Protein AF-A0A3L9DLT7-F1 (afdb_monomer_lite)

Secondary structure (DSSP, 8-state):
--EEESS-EE-SSSTT--EE-TT-EESPTT----HHHHHHHHHS-STT----EEETT-TTSSTTTGGGG---------------------------------

pLDDT: mean 70.92, std 21.38, range [38.72, 93.81]

Structure (mmCIF, N/CA/C/O backbone):
data_AF-A0A3L9DLT7-F1
#
_entry.id   AF-A0A3L9DLT7-F1
#
loop_
_atom_site.group_PDB
_atom_site.id
_atom_site.type_symbol
_atom_site.label_atom_id
_atom_site.label_alt_id
_atom_site.label_comp_id
_atom_site.label_asym_id
_atom_site.label_entity_id
_atom_site.label_seq_id
_atom_site.pdbx_PDB_ins_code
_atom_site.Cartn_x
_atom_site.Cartn_y
_atom_site.Cartn_z
_atom_site.occupancy
_atom_site.B_iso_or_equiv
_atom_site.auth_seq_id
_atom_site.auth_comp_id
_atom_site.auth_asym_id
_atom_site.auth_atom_id
_atom_site.pdbx_PDB_model_num
ATOM 1 N N . MET A 1 1 ? -8.512 -1.182 15.061 1.00 69.38 1 MET A N 1
ATOM 2 C CA . MET A 1 1 ? -9.101 -0.765 13.773 1.00 69.38 1 MET A CA 1
ATOM 3 C C . MET A 1 1 ? -8.230 -1.322 12.659 1.00 69.38 1 MET A C 1
ATOM 5 O O . MET A 1 1 ? -7.017 -1.232 12.794 1.00 69.38 1 MET A O 1
ATOM 9 N N . GLY A 1 2 ? -8.816 -1.939 11.633 1.00 82.12 2 GLY A N 1
ATOM 10 C CA . GLY A 1 2 ? -8.094 -2.407 10.440 1.00 82.12 2 GLY A CA 1
ATOM 11 C C . GLY A 1 2 ? -8.423 -1.529 9.234 1.00 82.12 2 GLY A C 1
ATOM 12 O O . GLY A 1 2 ? -9.481 -0.895 9.223 1.00 82.12 2 GLY A O 1
ATOM 13 N N . TYR A 1 3 ? -7.533 -1.482 8.243 1.00 90.75 3 TYR A N 1
ATOM 14 C CA . TYR A 1 3 ? -7.768 -0.740 7.006 1.00 90.75 3 TYR A CA 1
ATOM 15 C C . TYR A 1 3 ? -8.246 -1.674 5.901 1.00 90.75 3 TYR A C 1
ATOM 17 O O . TYR A 1 3 ? -7.809 -2.823 5.813 1.00 90.75 3 TYR A O 1
ATOM 25 N N . LYS A 1 4 ? -9.132 -1.163 5.049 1.00 91.88 4 LYS A N 1
ATOM 26 C CA . LYS A 1 4 ? -9.580 -1.832 3.833 1.00 91.88 4 LYS A CA 1
ATOM 27 C C . LYS A 1 4 ? -9.073 -1.099 2.612 1.00 91.88 4 LYS A C 1
ATOM 29 O O . LYS A 1 4 ? -9.170 0.123 2.535 1.00 91.88 4 LYS A O 1
ATOM 34 N N . VAL A 1 5 ? -8.577 -1.863 1.658 1.00 92.56 5 VAL A N 1
ATOM 35 C CA . VAL A 1 5 ? -8.141 -1.364 0.363 1.00 92.56 5 VAL A CA 1
ATOM 36 C C . VAL A 1 5 ? -9.373 -1.076 -0.490 1.00 92.56 5 VAL A C 1
ATOM 38 O O . VAL A 1 5 ? -10.247 -1.926 -0.620 1.00 92.56 5 VAL A O 1
ATOM 41 N N . ILE A 1 6 ? -9.460 0.119 -1.067 1.00 91.69 6 ILE A N 1
ATOM 42 C CA . ILE A 1 6 ? -10.538 0.512 -1.994 1.00 91.69 6 ILE A CA 1
ATOM 43 C C . ILE A 1 6 ? -10.049 0.644 -3.433 1.00 91.69 6 ILE A C 1
ATOM 45 O O . ILE A 1 6 ? -10.830 0.494 -4.367 1.00 91.69 6 ILE A O 1
ATOM 49 N N . ARG A 1 7 ? -8.747 0.878 -3.618 1.00 91.06 7 ARG A N 1
ATOM 50 C CA . ARG A 1 7 ? -8.101 0.895 -4.927 1.00 91.06 7 ARG A CA 1
ATOM 51 C C . ARG A 1 7 ? -6.922 -0.057 -4.953 1.00 91.06 7 ARG A C 1
ATOM 53 O O . ARG A 1 7 ? -6.157 -0.068 -3.990 1.00 91.06 7 ARG A O 1
ATOM 60 N N . PRO A 1 8 ? -6.739 -0.809 -6.048 1.00 93.12 8 PRO A N 1
ATOM 61 C CA . PRO A 1 8 ? -5.584 -1.670 -6.179 1.00 93.12 8 PRO A CA 1
ATOM 62 C C . PRO A 1 8 ? -4.304 -0.834 -6.197 1.00 93.12 8 PRO A C 1
ATOM 64 O O . PRO A 1 8 ? -4.226 0.194 -6.873 1.00 93.12 8 PRO A O 1
ATOM 67 N N . PHE A 1 9 ? -3.297 -1.277 -5.454 1.00 92.75 9 PHE A N 1
ATOM 68 C CA . PHE A 1 9 ? -1.971 -0.672 -5.469 1.00 92.75 9 PHE A CA 1
ATOM 69 C C . PHE A 1 9 ? -0.906 -1.710 -5.152 1.00 92.75 9 PHE A C 1
ATOM 71 O O . PHE A 1 9 ? -1.158 -2.722 -4.500 1.00 92.75 9 PHE A O 1
ATOM 78 N N . LYS A 1 10 ? 0.313 -1.428 -5.602 1.00 92.56 10 LYS A N 1
ATOM 79 C CA . LYS A 1 10 ? 1.484 -2.232 -5.278 1.00 92.56 10 LYS A CA 1
ATOM 80 C C . LYS A 1 10 ? 2.217 -1.600 -4.106 1.00 92.56 10 LYS A C 1
ATOM 82 O O . LYS A 1 10 ? 2.638 -0.445 -4.197 1.00 92.56 10 LYS A O 1
ATOM 87 N N . ASP A 1 11 ? 2.399 -2.348 -3.027 1.00 91.62 11 ASP A N 1
ATOM 88 C CA . ASP A 1 11 ? 3.195 -1.880 -1.901 1.00 91.62 11 ASP A CA 1
ATOM 89 C C . ASP A 1 11 ? 4.678 -2.104 -2.184 1.00 91.62 11 ASP A C 1
ATOM 91 O O . ASP A 1 11 ? 5.170 -3.227 -2.199 1.00 91.62 11 ASP A O 1
ATOM 95 N N . LEU A 1 12 ? 5.397 -1.015 -2.445 1.00 87.81 12 LEU A N 1
ATOM 96 C CA . LEU A 1 12 ? 6.834 -1.051 -2.707 1.00 87.81 12 LEU A CA 1
ATOM 97 C C . LEU A 1 12 ? 7.679 -1.047 -1.424 1.00 87.81 12 LEU A C 1
ATOM 99 O O . LEU A 1 12 ? 8.890 -1.250 -1.517 1.00 87.81 12 LEU A O 1
ATOM 103 N N . ASN A 1 13 ? 7.073 -0.794 -0.258 1.00 86.19 13 ASN A N 1
ATOM 104 C CA . ASN A 1 13 ? 7.758 -0.888 1.034 1.00 86.19 13 ASN A CA 1
ATOM 105 C C . ASN A 1 13 ? 7.811 -2.329 1.542 1.00 86.19 13 ASN A C 1
ATOM 107 O O . ASN A 1 13 ? 8.670 -2.660 2.362 1.00 86.19 13 ASN A O 1
ATOM 111 N N . ASP A 1 14 ? 6.922 -3.184 1.044 1.00 87.19 14 ASP A N 1
ATOM 112 C CA . ASP A 1 14 ? 6.922 -4.599 1.363 1.00 87.19 14 ASP A CA 1
ATOM 113 C C . ASP A 1 14 ? 8.053 -5.342 0.618 1.00 87.19 14 ASP A C 1
ATOM 115 O O . ASP A 1 14 ? 8.249 -5.136 -0.587 1.00 87.19 14 ASP A O 1
ATOM 119 N N . PRO A 1 15 ? 8.823 -6.220 1.293 1.00 86.56 15 PRO A N 1
ATOM 120 C CA . PRO A 1 15 ? 9.889 -6.987 0.649 1.00 86.56 15 PRO A CA 1
ATOM 121 C C . PRO A 1 15 ? 9.377 -7.943 -0.438 1.00 86.56 15 PRO A C 1
ATOM 123 O O . PRO A 1 15 ? 10.102 -8.199 -1.402 1.00 86.56 15 PRO A O 1
ATOM 126 N N . GLU A 1 16 ? 8.146 -8.449 -0.321 1.00 87.81 16 GLU A N 1
ATOM 127 C CA . GLU A 1 16 ? 7.501 -9.280 -1.344 1.00 87.81 16 GLU A CA 1
ATOM 128 C C . GLU A 1 16 ? 6.852 -8.442 -2.452 1.00 87.81 16 GLU A C 1
ATOM 130 O O . GLU A 1 16 ? 6.414 -8.990 -3.465 1.00 87.81 16 GLU A O 1
ATOM 135 N N . LYS A 1 17 ? 6.828 -7.113 -2.295 1.00 89.38 17 LYS A N 1
ATOM 136 C CA . LYS A 1 17 ? 6.195 -6.158 -3.207 1.00 89.38 17 LYS A CA 1
ATOM 137 C C . LYS A 1 17 ? 4.748 -6.529 -3.506 1.00 89.38 17 LYS A C 1
ATOM 139 O O . LYS A 1 17 ? 4.365 -6.661 -4.674 1.00 89.38 17 LYS A O 1
ATOM 144 N N . HIS A 1 18 ? 3.988 -6.751 -2.439 1.00 90.38 18 HIS A N 1
ATOM 145 C CA . HIS A 1 18 ? 2.640 -7.279 -2.530 1.00 90.38 18 HIS A CA 1
ATOM 146 C C . HIS A 1 18 ? 1.712 -6.369 -3.349 1.00 90.38 18 HIS A C 1
ATOM 148 O O . HIS A 1 18 ? 1.681 -5.150 -3.165 1.00 90.38 18 HIS A O 1
ATOM 154 N N . ASP A 1 19 ? 0.952 -6.980 -4.255 1.00 93.81 19 ASP A N 1
ATOM 155 C CA . ASP A 1 19 ? -0.090 -6.322 -5.037 1.00 93.81 19 ASP A CA 1
ATOM 156 C C . ASP A 1 19 ? -1.428 -6.475 -4.300 1.00 93.81 19 ASP A C 1
ATOM 158 O O . ASP A 1 19 ? -1.987 -7.570 -4.243 1.00 93.81 19 ASP A O 1
ATOM 162 N N . TYR A 1 20 ? -1.920 -5.382 -3.718 1.00 93.56 20 TYR A N 1
ATOM 163 C CA . TYR A 1 20 ? -3.209 -5.333 -3.031 1.00 93.56 20 TYR A CA 1
ATOM 164 C C . TYR A 1 20 ? -4.335 -5.071 -4.031 1.00 93.56 20 TYR A C 1
ATOM 166 O O . TYR A 1 20 ? -4.191 -4.215 -4.911 1.00 93.56 20 TYR A O 1
ATOM 174 N N . VAL A 1 21 ? -5.479 -5.745 -3.870 1.00 93.75 21 VAL A N 1
ATOM 175 C CA . VAL A 1 21 ? -6.694 -5.471 -4.650 1.00 93.75 21 VAL A CA 1
ATOM 176 C C . VAL A 1 21 ? -7.772 -4.805 -3.797 1.00 93.75 21 VAL A C 1
ATOM 178 O O . VAL A 1 21 ? -7.718 -4.797 -2.568 1.00 93.75 21 VAL A O 1
ATOM 181 N N . ALA A 1 22 ? -8.766 -4.197 -4.445 1.00 90.25 22 ALA A N 1
ATOM 182 C CA . ALA A 1 22 ? -9.898 -3.620 -3.730 1.00 90.25 22 ALA A CA 1
ATOM 183 C C . ALA A 1 22 ? -10.612 -4.704 -2.898 1.00 90.25 22 ALA A C 1
ATOM 185 O O . ALA A 1 22 ? -10.956 -5.771 -3.405 1.00 90.25 22 ALA A O 1
ATOM 186 N N . GLY A 1 23 ? -10.824 -4.425 -1.616 1.00 88.88 23 GLY A N 1
ATOM 187 C CA . GLY A 1 23 ? -11.381 -5.342 -0.627 1.00 88.88 23 GLY A CA 1
ATOM 188 C C . GLY A 1 23 ? -10.346 -6.009 0.282 1.00 88.88 23 GLY A C 1
ATOM 189 O O . GLY A 1 23 ? -10.748 -6.537 1.322 1.00 88.88 23 GLY A O 1
ATOM 190 N N . ASP A 1 24 ? -9.050 -5.953 -0.048 1.00 91.88 24 ASP A N 1
ATOM 191 C CA . ASP A 1 24 ? -7.996 -6.501 0.810 1.00 91.88 24 ASP A CA 1
ATOM 192 C C . ASP A 1 24 ? -7.884 -5.775 2.152 1.00 91.88 24 ASP A C 1
ATOM 194 O O . ASP A 1 24 ? -8.285 -4.618 2.317 1.00 91.88 24 ASP A O 1
ATOM 198 N N . VAL A 1 25 ? -7.296 -6.474 3.121 1.00 90.38 25 VAL A N 1
ATOM 199 C CA . VAL A 1 25 ? -6.985 -5.924 4.439 1.00 90.38 25 VAL A CA 1
ATOM 200 C C . VAL A 1 25 ? -5.535 -5.457 4.457 1.00 90.38 25 VAL A C 1
ATOM 202 O O . VAL A 1 25 ? -4.624 -6.211 4.120 1.00 90.38 25 VAL A O 1
ATOM 205 N N . PHE A 1 26 ? -5.327 -4.213 4.880 1.00 90.12 26 PHE A N 1
ATOM 206 C CA . PHE A 1 26 ? -4.005 -3.614 5.029 1.00 90.12 26 PHE A CA 1
ATOM 207 C C . PHE A 1 26 ? -3.735 -3.264 6.502 1.00 90.12 26 PHE A C 1
ATOM 209 O O . PHE A 1 26 ? -4.636 -2.747 7.178 1.00 90.12 26 PHE A O 1
ATOM 216 N N . PRO A 1 27 ? -2.501 -3.454 7.006 1.00 90.75 27 PRO A N 1
ATOM 217 C CA . PRO A 1 27 ? -1.348 -4.102 6.358 1.00 90.75 27 PRO A CA 1
ATOM 218 C C . PRO A 1 27 ? -1.370 -5.641 6.417 1.00 90.75 27 PRO A C 1
ATOM 220 O O . PRO A 1 27 ? -2.134 -6.227 7.185 1.00 90.75 27 PRO A O 1
ATOM 223 N N . ARG A 1 28 ? -0.514 -6.295 5.613 1.00 89.12 28 ARG A N 1
ATOM 224 C CA . ARG A 1 28 ? -0.287 -7.754 5.647 1.00 89.12 28 ARG A CA 1
ATOM 225 C C . ARG A 1 28 ? 0.223 -8.216 7.012 1.00 89.12 28 ARG A C 1
ATOM 227 O O . ARG A 1 28 ? 0.958 -7.507 7.698 1.00 89.12 28 ARG A O 1
ATOM 234 N N . GLU A 1 29 ? -0.137 -9.441 7.388 1.00 84.69 29 GLU A N 1
ATOM 235 C CA . GLU A 1 29 ? 0.330 -10.047 8.634 1.00 84.69 29 GLU A CA 1
ATOM 236 C C . GLU A 1 29 ? 1.863 -10.163 8.629 1.00 84.69 29 GLU A C 1
ATOM 238 O O . GLU A 1 29 ? 2.452 -10.740 7.717 1.00 84.69 29 GLU A O 1
ATOM 243 N N . GLY A 1 30 ? 2.515 -9.580 9.638 1.00 86.06 30 GLY A N 1
ATOM 244 C CA . GLY A 1 30 ? 3.976 -9.545 9.735 1.00 86.06 30 GLY A CA 1
ATOM 245 C C . GLY A 1 30 ? 4.658 -8.405 8.967 1.00 86.06 30 GLY A C 1
ATOM 246 O O . GLY A 1 30 ? 5.883 -8.311 9.032 1.00 86.06 30 GLY A O 1
ATOM 247 N N . HIS A 1 31 ? 3.903 -7.525 8.296 1.00 85.94 31 HIS A N 1
ATOM 248 C CA . HIS A 1 31 ? 4.426 -6.293 7.707 1.00 85.94 31 HIS A CA 1
ATOM 249 C C . HIS A 1 31 ? 3.921 -5.061 8.466 1.00 85.94 31 HIS A C 1
ATOM 251 O O . HIS A 1 31 ? 2.718 -4.822 8.564 1.00 85.94 31 HIS A O 1
ATOM 257 N N . GLU A 1 32 ? 4.846 -4.247 8.975 1.00 87.44 32 GLU A N 1
ATOM 258 C CA . GLU A 1 32 ? 4.529 -2.953 9.583 1.00 87.44 32 GLU A CA 1
ATOM 259 C C . GLU A 1 32 ? 4.937 -1.817 8.636 1.00 87.44 32 GLU A C 1
ATOM 261 O O . GLU A 1 32 ? 6.112 -1.434 8.591 1.00 87.44 32 GLU A O 1
ATOM 266 N N . PRO A 1 33 ? 3.987 -1.257 7.866 1.00 89.06 33 PRO A N 1
ATOM 267 C CA . PRO A 1 33 ? 4.263 -0.111 7.021 1.00 89.06 33 PRO A CA 1
ATOM 268 C C . PRO A 1 33 ? 4.551 1.124 7.875 1.00 89.06 33 PRO A C 1
ATOM 270 O O . PRO A 1 33 ? 4.098 1.268 9.012 1.00 89.06 33 PRO A O 1
ATOM 273 N N . SER A 1 34 ? 5.245 2.092 7.284 1.00 91.06 34 SER A N 1
ATOM 274 C CA . SER A 1 34 ? 5.449 3.384 7.938 1.00 91.06 34 SER A CA 1
ATOM 275 C C . SER A 1 34 ? 4.117 4.111 8.158 1.00 91.06 34 SER A C 1
ATOM 277 O O . SER A 1 34 ? 3.250 4.139 7.279 1.00 91.06 34 SER A O 1
ATOM 279 N N . GLU A 1 35 ? 3.969 4.791 9.297 1.00 90.44 35 GLU A N 1
ATOM 280 C CA . GLU A 1 35 ? 2.750 5.553 9.605 1.00 90.44 35 GLU A CA 1
ATOM 281 C C . GLU A 1 35 ? 2.474 6.633 8.547 1.00 90.44 35 GLU A C 1
ATOM 283 O O . GLU A 1 35 ? 1.337 6.825 8.125 1.00 90.44 35 GLU A O 1
ATOM 288 N N . ASN A 1 36 ? 3.527 7.295 8.056 1.00 91.75 36 ASN A N 1
ATOM 289 C CA . ASN A 1 36 ? 3.407 8.332 7.031 1.00 91.75 36 ASN A CA 1
ATOM 290 C C . ASN A 1 36 ? 2.943 7.762 5.679 1.00 91.75 36 ASN A C 1
ATOM 292 O O . ASN A 1 36 ? 2.176 8.399 4.963 1.00 91.75 36 ASN A O 1
ATOM 296 N N . PHE A 1 37 ? 3.365 6.534 5.359 1.00 91.25 37 PHE A N 1
ATOM 297 C CA . PHE A 1 37 ? 2.914 5.822 4.165 1.00 91.25 37 PHE A CA 1
ATOM 298 C C . PHE A 1 37 ? 1.434 5.457 4.286 1.00 91.25 37 PHE A C 1
ATOM 300 O O . PHE A 1 37 ? 0.638 5.813 3.423 1.00 91.25 37 PHE A O 1
ATOM 307 N N . THR A 1 38 ? 1.046 4.864 5.416 1.00 91.62 38 THR A N 1
ATOM 308 C CA . THR A 1 38 ? -0.352 4.517 5.713 1.00 91.62 38 THR A CA 1
ATOM 309 C C . THR A 1 38 ? -1.261 5.749 5.666 1.00 91.62 38 THR A C 1
ATOM 311 O O . THR A 1 38 ? -2.313 5.725 5.031 1.00 91.62 38 THR A O 1
ATOM 314 N N . LYS A 1 39 ? -0.833 6.872 6.259 1.00 92.12 39 LYS A N 1
ATOM 315 C CA . LYS A 1 39 ? -1.543 8.159 6.181 1.00 92.12 39 LYS A CA 1
ATOM 316 C C . LYS A 1 39 ? -1.649 8.678 4.749 1.00 92.12 39 LYS A C 1
ATOM 318 O O . LYS A 1 39 ? -2.710 9.166 4.369 1.00 92.12 39 LYS A O 1
ATOM 323 N N . GLY A 1 40 ? -0.591 8.560 3.949 1.00 93.31 40 GLY A N 1
ATOM 324 C CA . GLY A 1 40 ? -0.613 8.934 2.534 1.00 93.31 40 GLY A CA 1
ATOM 325 C C . GLY A 1 40 ? -1.619 8.114 1.723 1.00 93.31 40 GLY A C 1
ATOM 326 O O . GLY A 1 40 ? -2.295 8.661 0.857 1.00 93.31 40 GLY A O 1
ATOM 327 N N . LEU A 1 41 ? -1.775 6.824 2.031 1.00 92.75 41 LEU A N 1
ATOM 328 C CA . LEU A 1 41 ? -2.779 5.961 1.403 1.00 92.75 41 LEU A CA 1
ATOM 329 C C . LEU A 1 41 ? -4.214 6.274 1.865 1.00 92.75 41 LEU A C 1
ATOM 331 O O . LEU A 1 41 ? -5.137 6.165 1.064 1.00 92.75 41 LEU A O 1
ATOM 335 N N . LEU A 1 42 ? -4.404 6.687 3.122 1.00 92.06 42 LEU A N 1
ATOM 336 C CA . LEU A 1 42 ? -5.710 7.084 3.676 1.00 92.06 42 LEU A CA 1
ATOM 337 C C . LEU A 1 42 ? -6.184 8.463 3.199 1.00 92.06 42 LEU A C 1
ATOM 339 O O . LEU A 1 42 ? -7.374 8.686 3.026 1.00 92.06 42 LEU A O 1
ATOM 343 N N . THR A 1 43 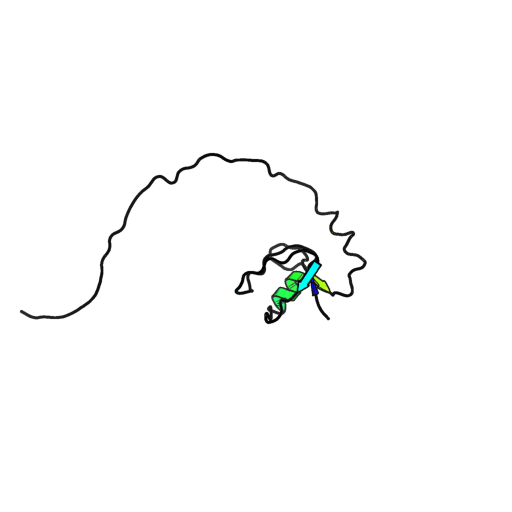? -5.260 9.410 3.042 1.00 91.75 43 THR A N 1
ATOM 344 C CA . THR A 1 43 ? -5.584 10.815 2.722 1.00 91.75 43 THR A CA 1
ATOM 345 C C . THR A 1 43 ? -5.449 11.145 1.241 1.00 91.75 43 THR A C 1
ATOM 347 O O . THR A 1 43 ? -5.889 12.206 0.813 1.00 91.75 43 THR A O 1
ATOM 350 N N . GLY A 1 44 ? -4.800 10.276 0.463 1.00 92.06 44 GLY A N 1
ATOM 351 C CA . GLY A 1 44 ? -4.427 10.558 -0.921 1.00 92.06 44 GLY A CA 1
ATOM 352 C C . GLY A 1 44 ? -3.215 11.474 -1.068 1.00 92.06 44 GLY A C 1
ATOM 353 O O . GLY A 1 44 ? -2.838 11.816 -2.184 1.00 92.06 44 GLY A O 1
ATOM 354 N N . ASN A 1 45 ? -2.541 11.830 0.031 1.00 92.38 45 ASN A N 1
ATOM 355 C CA . ASN A 1 45 ? -1.319 12.631 0.011 1.00 92.38 45 ASN A CA 1
ATOM 356 C C . ASN A 1 45 ? -0.086 11.775 -0.352 1.00 92.38 45 ASN A C 1
ATOM 358 O O . ASN A 1 45 ? 0.917 11.735 0.364 1.00 92.38 45 ASN A O 1
ATOM 362 N N . ASN A 1 46 ? -0.200 11.042 -1.455 1.00 89.44 46 ASN A N 1
ATOM 363 C CA . ASN A 1 46 ? 0.814 10.186 -2.054 1.00 89.44 46 ASN A CA 1
ATOM 364 C C . ASN A 1 46 ? 1.103 10.653 -3.491 1.00 89.44 46 ASN A C 1
ATOM 366 O O . ASN A 1 46 ? 0.433 11.538 -4.016 1.00 89.44 46 ASN A O 1
ATOM 370 N N . SER A 1 47 ? 2.103 10.061 -4.149 1.00 87.88 47 SER A N 1
ATOM 371 C CA . SER A 1 47 ? 2.483 10.469 -5.512 1.00 87.88 47 SER A CA 1
ATOM 372 C C . SER A 1 47 ? 1.380 10.256 -6.557 1.00 87.88 47 SER A C 1
ATOM 374 O O . SER A 1 47 ? 1.456 10.856 -7.623 1.00 87.88 47 SER A O 1
ATOM 376 N N . ALA A 1 48 ? 0.396 9.398 -6.276 1.00 89.19 48 ALA A N 1
ATOM 377 C CA . ALA A 1 48 ? -0.740 9.154 -7.158 1.00 89.19 48 ALA A CA 1
ATOM 378 C C . ALA A 1 48 ? -1.907 10.128 -6.903 1.00 89.19 48 ALA A C 1
ATOM 380 O O . ALA A 1 48 ? -2.872 10.121 -7.660 1.00 89.19 48 ALA A O 1
ATOM 381 N N . GLY A 1 49 ? -1.854 10.932 -5.833 1.00 90.50 49 GLY A N 1
ATOM 382 C CA . GLY A 1 49 ? -2.924 11.862 -5.465 1.00 90.50 49 GLY A CA 1
ATOM 383 C C . GLY A 1 49 ? -4.259 11.183 -5.141 1.00 90.50 49 GLY A C 1
ATOM 384 O O . GLY A 1 49 ? -5.296 11.832 -5.196 1.00 90.50 49 GLY A O 1
ATOM 385 N N . SER A 1 50 ? -4.249 9.877 -4.858 1.00 90.06 50 SER A N 1
ATOM 386 C CA . SER A 1 50 ? -5.449 9.037 -4.774 1.00 90.06 50 SER A CA 1
ATOM 387 C C . SER A 1 50 ? -5.548 8.332 -3.429 1.00 90.06 50 SER A C 1
ATOM 389 O O . SER A 1 50 ? -4.540 7.886 -2.877 1.00 90.06 50 SER A O 1
ATOM 391 N N . ILE A 1 51 ? -6.768 8.187 -2.918 1.00 91.94 51 ILE A N 1
ATOM 392 C CA . ILE A 1 51 ? -7.046 7.433 -1.692 1.00 91.94 51 ILE A CA 1
ATOM 393 C C . ILE A 1 51 ? -7.088 5.936 -2.031 1.00 91.94 51 ILE A C 1
ATOM 395 O O . ILE A 1 51 ? -7.817 5.513 -2.927 1.00 91.94 51 ILE A O 1
ATOM 399 N N . PHE A 1 52 ? -6.307 5.133 -1.310 1.00 92.81 52 PHE A N 1
ATOM 400 C CA . PHE A 1 52 ? -6.218 3.679 -1.499 1.00 92.81 52 PHE A CA 1
ATOM 401 C C . PHE A 1 52 ? -6.801 2.885 -0.335 1.00 92.81 52 PHE A C 1
ATOM 403 O O . PHE A 1 52 ? -7.186 1.734 -0.530 1.00 92.81 52 PHE A O 1
ATOM 410 N N . LEU A 1 53 ? -6.872 3.479 0.858 1.00 92.38 53 LEU A N 1
ATOM 411 C CA . LEU A 1 53 ? -7.334 2.824 2.078 1.00 92.38 53 LEU A CA 1
ATOM 412 C C . LEU A 1 53 ? -8.508 3.574 2.705 1.00 92.38 53 LEU A C 1
ATOM 414 O O . LEU A 1 53 ? -8.564 4.799 2.652 1.00 92.38 53 LEU A O 1
ATOM 418 N N . ILE A 1 54 ? -9.372 2.836 3.396 1.00 90.31 54 ILE A N 1
ATOM 419 C CA . ILE A 1 54 ? -10.377 3.360 4.328 1.00 90.31 54 ILE A CA 1
ATOM 420 C C . ILE A 1 54 ? -10.287 2.631 5.665 1.00 90.31 54 ILE A C 1
ATOM 422 O O . ILE A 1 54 ? -9.784 1.507 5.741 1.00 90.31 54 ILE A O 1
ATOM 426 N N . VAL A 1 55 ? -10.788 3.245 6.735 1.00 89.25 55 VAL A N 1
ATOM 427 C CA . VAL A 1 55 ? -10.961 2.542 8.011 1.00 89.25 55 VAL A CA 1
ATOM 428 C C . VAL A 1 55 ? -12.114 1.548 7.837 1.00 89.25 55 VAL A C 1
ATOM 430 O O . VAL A 1 55 ? -13.133 1.880 7.240 1.00 89.25 55 VAL A O 1
ATOM 433 N N . GLY A 1 56 ? -11.949 0.305 8.299 1.00 74.62 56 GLY A N 1
ATOM 434 C CA . GLY A 1 56 ? -12.872 -0.808 8.019 1.00 74.62 56 GLY A CA 1
ATOM 435 C C . GLY A 1 56 ? -14.342 -0.597 8.422 1.00 74.62 56 GLY A C 1
ATOM 436 O O . GLY A 1 56 ? -15.197 -1.378 8.005 1.00 74.62 56 GLY A O 1
ATOM 437 N N . ASP A 1 57 ? -14.644 0.456 9.177 1.00 66.06 57 ASP A N 1
ATOM 438 C CA . ASP A 1 57 ? -15.985 0.853 9.605 1.00 66.06 57 ASP A CA 1
ATOM 439 C C . ASP A 1 57 ? -16.691 1.815 8.614 1.00 66.06 57 ASP A C 1
ATOM 441 O O . ASP A 1 57 ? -17.920 1.880 8.602 1.00 66.06 57 ASP A O 1
ATOM 445 N N . ASP A 1 58 ? -15.953 2.473 7.709 1.00 61.62 58 ASP A N 1
ATOM 446 C CA . ASP A 1 58 ? -16.452 3.445 6.711 1.00 61.62 58 ASP A CA 1
ATOM 447 C C . ASP A 1 58 ? -16.898 2.784 5.386 1.00 61.62 58 ASP A C 1
ATOM 449 O O . ASP A 1 58 ? -16.885 3.370 4.304 1.00 61.62 58 ASP A O 1
ATOM 453 N N . THR A 1 59 ? -17.312 1.518 5.451 1.00 54.22 59 THR A N 1
ATOM 454 C CA . THR A 1 59 ? -17.676 0.691 4.283 1.00 54.22 59 THR A CA 1
ATOM 455 C C . THR A 1 59 ? -19.019 1.048 3.636 1.00 54.22 59 THR A C 1
ATOM 457 O O . THR A 1 59 ? -19.440 0.362 2.713 1.00 54.22 59 THR A O 1
ATOM 460 N N . LYS A 1 60 ? -19.712 2.097 4.096 1.00 55.06 60 LYS A N 1
ATOM 461 C CA . LYS A 1 60 ? -21.087 2.404 3.661 1.00 55.06 60 LYS A CA 1
ATOM 462 C C . LYS A 1 60 ? -21.189 3.442 2.542 1.00 55.06 60 LYS A C 1
ATOM 464 O O . LYS A 1 60 ? -22.267 3.585 1.981 1.00 55.06 60 LYS A O 1
ATOM 469 N N . GLU A 1 61 ? -20.108 4.152 2.218 1.00 53.12 61 GLU A N 1
ATOM 470 C CA . GLU A 1 61 ? -20.171 5.322 1.318 1.00 53.12 61 GLU A CA 1
ATOM 471 C C . GLU A 1 61 ? -19.174 5.269 0.145 1.00 53.12 61 GLU A C 1
ATOM 473 O O . GLU A 1 61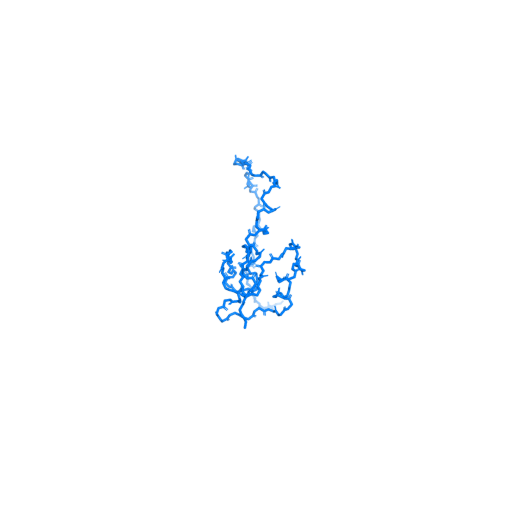 ? -19.142 6.167 -0.692 1.00 53.12 61 GLU A O 1
ATOM 478 N N . THR A 1 62 ? -18.352 4.219 0.046 1.00 53.44 62 THR A N 1
ATOM 479 C CA . THR A 1 62 ? -17.289 4.129 -0.974 1.00 53.44 62 THR A CA 1
ATOM 480 C C . THR A 1 62 ? -17.666 3.354 -2.232 1.00 53.44 62 THR A C 1
ATOM 482 O O . THR A 1 62 ? -16.991 3.531 -3.243 1.00 53.44 62 THR A O 1
ATOM 485 N N . GLU A 1 63 ? -18.762 2.586 -2.237 1.00 51.03 63 GLU A N 1
ATOM 486 C CA . GLU A 1 63 ? -19.288 1.988 -3.480 1.00 51.03 63 GLU A CA 1
ATOM 487 C C . GLU A 1 63 ? -19.684 3.068 -4.505 1.00 51.03 63 GLU A C 1
ATOM 489 O O . GLU A 1 63 ? -19.573 2.841 -5.703 1.00 51.03 63 GLU A O 1
ATOM 494 N N . THR A 1 64 ? -20.031 4.281 -4.056 1.00 47.41 64 THR A N 1
ATOM 495 C CA . THR A 1 64 ? -20.371 5.416 -4.931 1.00 47.41 64 THR A CA 1
ATOM 496 C C . THR A 1 64 ? -19.174 6.213 -5.461 1.00 47.41 64 THR A C 1
ATOM 498 O O . THR A 1 64 ? -19.348 6.970 -6.408 1.00 47.41 64 THR A O 1
ATOM 501 N N . LEU A 1 65 ? -17.963 6.067 -4.901 1.00 51.56 65 LEU A N 1
ATOM 502 C CA . LEU A 1 65 ? -16.772 6.791 -5.389 1.00 51.56 65 LEU A CA 1
ATOM 503 C C . LEU A 1 65 ? -16.024 6.019 -6.492 1.00 51.56 65 LEU A C 1
ATOM 505 O O . LEU A 1 65 ? -15.275 6.608 -7.268 1.00 51.56 65 LEU A O 1
ATOM 509 N N . VAL A 1 66 ? -16.224 4.699 -6.582 1.00 50.47 66 VAL A N 1
ATOM 510 C CA . VAL A 1 66 ? -15.566 3.850 -7.591 1.00 50.47 66 VAL A CA 1
ATOM 511 C C . VAL A 1 66 ? -16.122 4.098 -9.004 1.00 50.47 66 VAL A C 1
ATOM 513 O O . VAL A 1 66 ? -15.397 3.892 -9.974 1.00 50.47 66 VAL A O 1
ATOM 516 N N . GLU A 1 67 ? -17.352 4.606 -9.139 1.00 47.41 67 GLU A N 1
ATOM 517 C CA . GLU A 1 67 ? -17.977 4.886 -10.445 1.00 47.41 67 GLU A CA 1
ATOM 518 C C . GLU A 1 67 ? -17.520 6.197 -11.121 1.00 47.41 67 GLU A C 1
ATOM 520 O O . GLU A 1 67 ? -17.744 6.344 -12.320 1.00 47.41 67 GLU A O 1
ATOM 525 N N . GLU A 1 68 ? -16.842 7.132 -10.436 1.00 44.78 68 GLU A N 1
ATOM 526 C CA . GLU A 1 68 ? -16.483 8.433 -11.050 1.00 44.78 68 GLU A CA 1
ATOM 527 C C . GLU A 1 68 ? -15.068 8.504 -11.669 1.00 44.78 68 GLU A C 1
ATOM 529 O O . GLU A 1 68 ? -14.725 9.500 -12.296 1.00 44.78 68 GLU A O 1
ATOM 534 N N . GLU A 1 69 ? -14.247 7.449 -11.586 1.00 48.91 69 GLU A N 1
ATOM 535 C CA . GLU A 1 69 ? -12.935 7.400 -12.275 1.00 48.91 69 GLU A CA 1
ATOM 536 C C . GLU A 1 69 ? -12.813 6.248 -13.289 1.00 48.91 69 GLU A C 1
ATOM 538 O O . GLU A 1 69 ? -11.716 5.821 -13.648 1.00 48.91 69 GLU A O 1
ATOM 543 N N . THR A 1 70 ? -13.938 5.760 -13.818 1.00 40.47 70 THR A N 1
ATOM 544 C CA . THR A 1 70 ? -13.950 4.997 -15.076 1.00 40.47 70 THR A CA 1
ATOM 545 C C . THR A 1 70 ? -14.358 5.913 -16.225 1.00 40.47 70 THR A C 1
ATOM 547 O O . THR A 1 70 ? -15.510 5.918 -16.654 1.00 40.47 70 THR A O 1
ATOM 550 N N . GLY A 1 71 ? -13.420 6.706 -16.741 1.00 42.53 71 GLY A N 1
ATOM 551 C CA . GLY A 1 71 ? -13.679 7.493 -17.942 1.00 42.53 71 GLY A CA 1
ATOM 552 C C . GLY A 1 71 ? -12.473 8.250 -18.478 1.00 42.53 71 GLY A C 1
ATOM 553 O O . GLY A 1 71 ? -12.203 9.348 -18.005 1.00 42.53 71 GLY A O 1
ATOM 554 N N . THR A 1 72 ? -11.901 7.725 -19.576 1.00 38.72 72 THR A N 1
ATOM 555 C CA . THR A 1 72 ? -10.952 8.375 -20.521 1.00 38.72 72 THR A CA 1
ATOM 556 C C . THR A 1 72 ? -9.478 8.157 -20.122 1.00 38.72 72 THR A C 1
ATOM 558 O O . THR A 1 72 ? -9.065 8.609 -19.067 1.00 38.72 72 THR A O 1
ATOM 561 N N . GLU A 1 73 ? -8.609 7.446 -20.850 1.00 40.62 73 GLU A N 1
ATOM 562 C CA . GLU A 1 73 ? -8.501 7.239 -22.300 1.00 40.62 73 GLU A CA 1
ATOM 563 C C . GLU A 1 73 ? -7.571 6.039 -22.612 1.00 40.62 73 GLU A C 1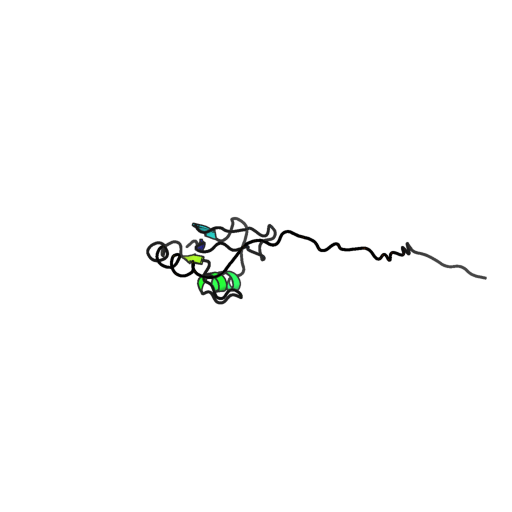
ATOM 565 O O . GLU A 1 73 ? -6.514 5.893 -22.006 1.00 40.62 73 GLU A O 1
ATOM 570 N N . GLU A 1 74 ? -8.012 5.197 -23.550 1.00 39.53 74 GLU A N 1
ATOM 571 C CA . GLU A 1 74 ? -7.252 4.325 -24.466 1.00 39.53 74 GLU A CA 1
ATOM 572 C C . GLU A 1 74 ? -6.097 3.430 -23.969 1.00 39.53 74 GLU A C 1
ATOM 574 O O . GLU A 1 74 ? -4.942 3.824 -23.835 1.00 39.53 74 GLU A O 1
ATOM 579 N N . VAL A 1 75 ? -6.381 2.125 -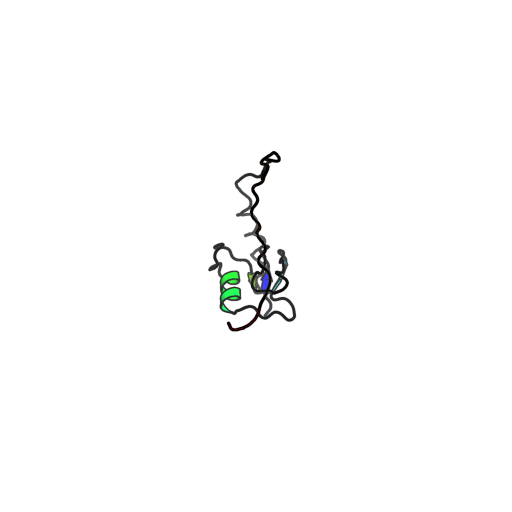23.958 1.00 46.97 75 VAL A N 1
ATOM 580 C CA . VAL A 1 75 ? -5.514 1.155 -24.641 1.00 46.97 75 VAL A CA 1
ATOM 581 C C . VAL A 1 75 ? -6.293 0.680 -25.870 1.00 46.97 75 VAL A C 1
ATOM 583 O O . VAL A 1 75 ? -7.400 0.159 -25.714 1.00 46.97 75 VAL A O 1
ATOM 586 N N . PRO A 1 76 ? -5.742 0.860 -27.080 1.00 43.84 76 PRO A N 1
ATOM 587 C CA . PRO A 1 76 ? -5.425 -0.343 -27.837 1.00 43.84 76 PRO A CA 1
ATOM 588 C C . PRO A 1 76 ? -4.049 -0.284 -28.520 1.00 43.84 76 PRO A C 1
ATOM 590 O O . PRO A 1 76 ? -3.688 0.683 -29.173 1.00 43.84 76 PRO A O 1
ATOM 593 N N . GLU A 1 77 ? -3.336 -1.404 -28.394 1.00 44.72 77 GLU A N 1
ATOM 594 C CA . GLU A 1 77 ? -2.574 -2.029 -29.482 1.00 44.72 77 GLU A CA 1
ATOM 595 C C . GLU A 1 77 ? -1.411 -1.235 -30.116 1.00 44.72 77 GLU A C 1
ATOM 597 O O . GLU A 1 77 ? -1.576 -0.448 -31.039 1.00 44.72 77 GLU A O 1
ATOM 602 N N . SER A 1 78 ? -0.183 -1.577 -29.711 1.00 38.81 78 SER A N 1
ATOM 603 C CA . SER A 1 78 ? 0.918 -1.677 -30.675 1.00 38.81 78 SER A CA 1
ATOM 604 C C . SER A 1 78 ? 1.874 -2.788 -30.243 1.00 38.81 78 SER A C 1
ATOM 606 O O . SER A 1 78 ? 2.854 -2.585 -29.527 1.00 38.81 78 SER A O 1
ATOM 608 N N . ALA A 1 79 ? 1.519 -4.011 -30.630 1.00 46.69 79 ALA A N 1
ATOM 609 C CA . ALA A 1 79 ? 2.525 -4.985 -31.004 1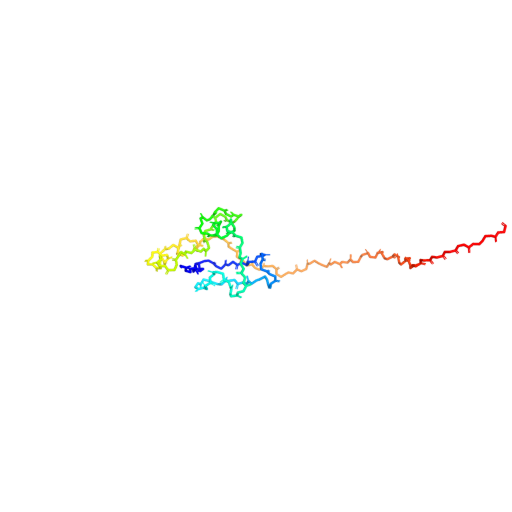.00 46.69 79 ALA A CA 1
ATOM 610 C C . ALA A 1 79 ? 3.058 -4.531 -32.367 1.00 46.69 79 ALA A C 1
ATOM 612 O O . ALA A 1 79 ? 2.264 -4.511 -33.298 1.00 46.69 79 ALA A O 1
ATOM 613 N N . ASP A 1 80 ? 4.320 -4.105 -32.452 1.00 39.44 80 ASP A N 1
ATOM 614 C CA . ASP A 1 80 ? 5.299 -4.562 -33.450 1.00 39.44 80 ASP A CA 1
ATOM 615 C C . ASP A 1 80 ? 6.602 -3.740 -33.345 1.00 39.44 80 ASP A C 1
ATOM 617 O O . ASP A 1 80 ? 6.587 -2.514 -33.352 1.00 39.44 80 ASP A O 1
ATOM 621 N N . GLU A 1 81 ? 7.714 -4.469 -33.247 1.00 46.59 81 GLU A N 1
ATOM 622 C CA . GLU A 1 81 ? 9.033 -4.114 -33.787 1.00 46.59 81 GLU A CA 1
ATOM 623 C C . GLU A 1 81 ? 9.769 -2.850 -33.276 1.00 46.59 81 GLU A C 1
ATOM 625 O O . GLU A 1 81 ? 9.716 -1.780 -33.868 1.00 46.59 81 GLU A O 1
ATOM 630 N N . GLU A 1 82 ? 10.656 -3.023 -32.284 1.00 40.38 82 GLU A N 1
ATOM 631 C CA . GLU A 1 82 ? 12.024 -2.511 -32.465 1.00 40.38 82 GLU A CA 1
ATOM 632 C C . GLU A 1 82 ? 13.063 -3.393 -31.753 1.00 40.38 82 GLU A C 1
ATOM 634 O O . GLU A 1 82 ? 13.153 -3.525 -30.532 1.00 40.38 82 GLU A O 1
ATOM 639 N N . THR A 1 83 ? 13.837 -4.053 -32.598 1.00 39.28 83 THR A N 1
ATOM 640 C CA . THR A 1 83 ? 15.053 -4.814 -32.343 1.00 39.28 83 THR A CA 1
ATOM 641 C C . THR A 1 83 ? 16.106 -4.030 -31.546 1.00 39.28 83 THR A C 1
ATOM 643 O O . THR A 1 83 ? 16.545 -2.982 -32.015 1.00 39.28 83 THR A O 1
ATOM 646 N N . PRO A 1 84 ? 16.670 -4.564 -30.446 1.00 40.53 84 PRO A N 1
ATOM 647 C CA . PRO A 1 84 ? 17.990 -4.145 -29.997 1.00 40.53 84 PRO A CA 1
ATOM 648 C C . PRO A 1 84 ? 19.055 -4.939 -30.769 1.00 40.53 84 PRO A C 1
ATOM 650 O O . PRO A 1 84 ? 19.474 -6.023 -30.354 1.00 40.53 84 PRO A O 1
ATOM 653 N N . VAL A 1 85 ? 19.492 -4.403 -31.911 1.00 41.25 85 VAL A N 1
ATOM 654 C CA . VAL A 1 85 ? 20.742 -4.830 -32.553 1.00 41.25 85 VAL A CA 1
ATOM 655 C C . VAL A 1 85 ? 21.907 -4.230 -31.762 1.00 41.25 85 VAL A C 1
ATOM 657 O O . VAL A 1 85 ? 22.163 -3.035 -31.807 1.00 41.25 85 VAL A O 1
ATOM 660 N N . GLU A 1 86 ? 22.524 -5.096 -30.960 1.00 44.72 86 GLU A N 1
ATOM 661 C CA . GLU A 1 86 ? 23.970 -5.357 -30.927 1.00 44.72 86 GLU A CA 1
ATOM 662 C C . GLU A 1 86 ? 24.944 -4.161 -30.999 1.00 44.72 86 GLU A C 1
ATOM 664 O O . GLU A 1 86 ? 25.176 -3.618 -32.066 1.00 44.72 86 GLU A O 1
ATOM 669 N N . GLU A 1 87 ? 25.640 -3.874 -29.889 1.00 43.62 87 GLU A N 1
ATOM 670 C CA . GLU A 1 87 ? 27.114 -3.741 -29.860 1.00 43.62 87 GLU A CA 1
ATOM 671 C C . GLU A 1 87 ? 27.572 -3.800 -28.383 1.00 43.62 87 GLU A C 1
ATOM 673 O O . GLU A 1 87 ? 27.287 -2.930 -27.568 1.00 43.62 87 GLU A O 1
ATOM 678 N N . ALA A 1 88 ? 27.975 -4.960 -27.863 1.00 47.31 88 ALA A N 1
ATOM 679 C CA . ALA A 1 88 ? 29.365 -5.409 -27.826 1.00 47.31 88 ALA A CA 1
ATOM 680 C C . ALA A 1 88 ? 30.348 -4.399 -27.197 1.00 47.31 88 ALA A C 1
ATOM 682 O O . ALA A 1 88 ? 31.029 -3.682 -27.906 1.00 47.31 88 ALA A O 1
ATOM 683 N N . GLU A 1 89 ? 30.574 -4.485 -25.880 1.00 49.84 89 GLU A N 1
ATOM 684 C CA . GLU A 1 89 ? 31.958 -4.588 -25.392 1.00 49.84 89 GLU A CA 1
ATOM 685 C C . GLU A 1 89 ? 32.048 -5.144 -23.962 1.00 49.84 89 GLU A C 1
ATOM 687 O O . GLU A 1 89 ? 31.771 -4.495 -22.956 1.00 49.84 89 GLU A O 1
ATOM 692 N N . LYS A 1 90 ? 32.501 -6.396 -23.870 1.00 59.00 90 LYS A N 1
ATOM 693 C CA . LYS A 1 90 ? 33.317 -6.853 -22.742 1.00 59.00 90 LYS A CA 1
ATOM 694 C C . LYS A 1 90 ? 34.756 -6.471 -23.091 1.00 59.00 90 LYS A C 1
ATOM 696 O O . LYS A 1 90 ? 35.202 -6.817 -24.182 1.00 59.00 90 LYS A O 1
ATOM 701 N N . PRO A 1 91 ? 35.559 -6.059 -22.102 1.00 54.09 91 PRO A N 1
ATOM 702 C CA . PRO A 1 91 ? 36.599 -7.006 -21.740 1.00 54.09 91 PRO A CA 1
ATOM 703 C C . PRO A 1 91 ? 36.703 -7.261 -20.239 1.00 54.09 91 PRO A C 1
ATOM 705 O O . PRO A 1 91 ? 36.817 -6.382 -19.390 1.00 54.09 91 PRO A O 1
ATOM 708 N N . LYS A 1 92 ? 36.760 -8.562 -19.948 1.00 53.66 92 LYS A N 1
ATOM 709 C CA . LYS A 1 92 ? 37.357 -9.161 -18.757 1.00 53.66 92 LYS A CA 1
ATOM 710 C C . LYS A 1 92 ? 38.721 -8.520 -18.469 1.00 53.66 92 LYS A C 1
ATOM 712 O O . LYS A 1 92 ? 39.625 -8.676 -19.285 1.00 53.66 92 LYS A O 1
ATOM 717 N N . ARG A 1 93 ? 38.950 -8.034 -17.247 1.00 61.16 93 ARG A N 1
ATOM 718 C CA . ARG A 1 93 ? 40.250 -8.230 -16.580 1.00 61.16 93 ARG A CA 1
ATOM 719 C C . ARG A 1 93 ? 40.051 -8.731 -15.151 1.00 61.16 93 ARG A C 1
ATOM 721 O O . ARG A 1 93 ? 39.645 -8.022 -14.241 1.00 61.16 93 ARG A O 1
ATOM 728 N N . LYS A 1 94 ? 40.303 -10.035 -15.025 1.00 56.03 94 LYS A N 1
ATOM 729 C CA . LYS A 1 94 ? 40.417 -10.835 -13.805 1.00 56.03 94 LYS A CA 1
ATOM 730 C C . LYS A 1 94 ? 41.652 -10.406 -12.992 1.00 56.03 94 LYS A C 1
ATOM 732 O O . LYS A 1 94 ? 42.720 -10.255 -13.566 1.00 56.03 94 LYS A O 1
ATOM 737 N N . ARG A 1 95 ? 41.470 -10.387 -11.666 1.00 51.47 95 ARG A N 1
ATOM 738 C CA . ARG A 1 95 ? 42.356 -10.893 -10.590 1.00 51.47 95 ARG A CA 1
ATOM 739 C C . ARG A 1 95 ? 43.821 -10.412 -10.482 1.00 51.47 95 ARG A C 1
ATOM 741 O O . ARG A 1 95 ? 44.680 -10.819 -11.245 1.00 51.47 95 ARG A O 1
ATOM 748 N N . THR A 1 96 ? 44.068 -9.719 -9.362 1.00 49.78 96 THR A N 1
ATOM 749 C CA . THR A 1 96 ? 45.024 -10.031 -8.269 1.00 49.78 96 THR A CA 1
ATOM 750 C C . THR A 1 96 ? 46.520 -10.285 -8.542 1.00 49.78 96 THR A C 1
ATOM 752 O O . THR A 1 96 ? 46.890 -11.199 -9.268 1.00 49.78 96 THR A O 1
ATOM 755 N N . THR A 1 97 ? 47.316 -9.631 -7.676 1.00 49.88 97 THR A N 1
ATOM 756 C CA . THR A 1 97 ? 48.529 -10.088 -6.946 1.00 49.88 97 THR A CA 1
ATOM 757 C C . THR A 1 97 ? 49.940 -9.973 -7.555 1.00 49.88 97 THR A C 1
ATOM 759 O O . THR A 1 97 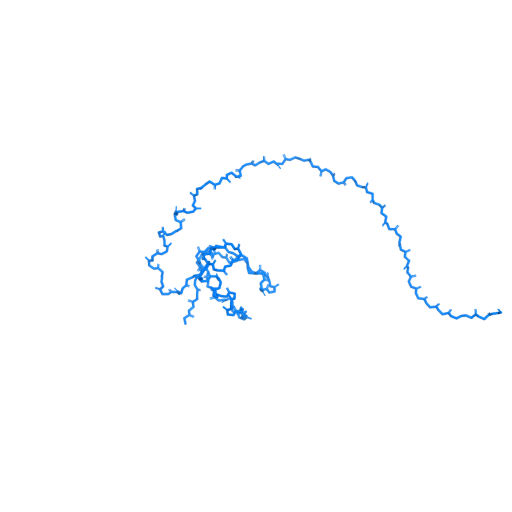? 50.311 -10.748 -8.420 1.00 49.88 97 THR A O 1
ATOM 762 N N . LYS A 1 98 ? 50.749 -9.149 -6.853 1.00 47.94 98 LYS A N 1
ATOM 763 C CA . LYS A 1 98 ? 52.022 -9.477 -6.151 1.00 47.94 98 LYS A CA 1
ATOM 764 C C . LYS A 1 98 ? 53.374 -9.347 -6.899 1.00 47.94 98 LYS A C 1
ATOM 766 O O . LYS A 1 98 ? 53.624 -10.045 -7.863 1.00 47.94 98 LYS A O 1
ATOM 771 N N . LYS A 1 99 ? 54.232 -8.493 -6.296 1.00 51.97 99 LYS A N 1
ATOM 772 C CA . LYS A 1 99 ? 55.716 -8.473 -6.139 1.00 51.97 99 LYS A CA 1
ATOM 773 C C . LYS A 1 99 ? 56.615 -9.293 -7.089 1.00 51.97 99 LYS A C 1
ATOM 775 O O . LYS A 1 99 ? 56.439 -10.502 -7.154 1.00 51.97 99 LYS A O 1
ATOM 780 N N . ALA A 1 100 ? 57.714 -8.660 -7.531 1.00 51.16 100 ALA A N 1
ATOM 781 C CA . ALA A 1 100 ? 59.149 -9.026 -7.354 1.00 51.16 100 ALA A CA 1
ATOM 782 C C . ALA A 1 100 ? 59.972 -8.308 -8.454 1.00 51.16 100 ALA A C 1
ATOM 784 O O . ALA A 1 100 ? 59.576 -8.347 -9.610 1.00 51.16 100 ALA A O 1
ATOM 785 N N . GLU A 1 101 ? 60.880 -7.389 -8.111 1.00 40.09 101 GLU A N 1
ATOM 786 C CA . GLU A 1 101 ? 62.335 -7.602 -7.924 1.00 40.09 101 GLU A CA 1
ATOM 787 C C . GLU A 1 101 ? 63.080 -7.977 -9.219 1.00 40.09 101 GLU A C 1
ATOM 789 O O . GLU A 1 101 ? 62.924 -9.090 -9.717 1.00 40.09 101 GLU A O 1
ATOM 794 N N . ALA A 1 102 ? 63.881 -7.030 -9.722 1.00 45.47 102 ALA A N 1
ATOM 795 C CA . ALA A 1 102 ? 65.203 -7.198 -10.338 1.00 45.47 102 ALA A CA 1
ATOM 796 C C . ALA A 1 102 ? 65.810 -5.806 -10.582 1.00 45.47 102 ALA A C 1
ATOM 798 O O . ALA A 1 102 ? 65.066 -4.933 -11.088 1.00 45.47 102 ALA A O 1
#

Sequence (102 aa):
MGYKVIRPFKDLNDPEKHDYVAGDVFPREGHEPSENFTKGLLTGNNSAGSIFLIVGDDTKETETLVEEETGTEEVPESADEETPVEEAEKPKRKRTTKKAEA

Radius of gyration: 24.45 Å; chains: 1; bounding box: 86×24×48 Å

Foldseek 3Di:
DWKFFQDWDFDPVDPVRDTDHGGDIPDDDPDDDDPVVVVCLCCCVDPNSDRTIDDPVPVPPSVVVVVPPPDDDDDDDDDDDDDPDDDDDDDDDDDDDDDDDD

Organism: NCBI:txid2282420